Protein AF-A0A6I3LVS5-F1 (afdb_monomer_lite)

Sequence (99 aa):
MKLYKKSKNKTDTLVYLDLCSEAREIVQKDKVVHISGTGIDKKTSKQYGYYGQLIHDKTLKQYKLPGWFTNIKKTKFNVYIMCEDGLYIVKDEKIKQLY

Structure (mmCIF, N/CA/C/O backbone):
data_AF-A0A6I3LVS5-F1
#
_entry.id   AF-A0A6I3LVS5-F1
#
loop_
_atom_site.group_PDB
_atom_site.id
_atom_site.type_symbol
_atom_site.label_atom_id
_atom_site.label_alt_id
_atom_site.label_comp_id
_atom_site.label_asym_id
_atom_site.label_entity_id
_atom_site.label_seq_id
_atom_site.pdbx_PDB_ins_code
_atom_site.Cartn_x
_atom_site.Cartn_y
_atom_site.Cartn_z
_atom_site.occupancy
_atom_site.B_iso_or_equiv
_atom_site.auth_seq_id
_atom_site.auth_comp_id
_atom_site.auth_asym_id
_atom_site.auth_atom_id
_atom_site.pdbx_PDB_model_num
ATOM 1 N N . MET A 1 1 ? 4.661 12.563 0.485 1.00 60.00 1 MET A N 1
ATOM 2 C CA . MET A 1 1 ? 3.459 13.417 0.588 1.00 60.00 1 MET A CA 1
ATOM 3 C C . MET A 1 1 ? 2.827 13.262 1.971 1.00 60.00 1 MET A C 1
ATOM 5 O O . MET A 1 1 ? 2.815 12.154 2.491 1.00 60.00 1 MET A O 1
ATOM 9 N N . LYS A 1 2 ? 2.319 14.339 2.587 1.00 62.03 2 LYS A N 1
ATOM 10 C CA . LYS A 1 2 ? 1.528 14.249 3.830 1.00 62.03 2 LYS A CA 1
ATOM 11 C C . LYS 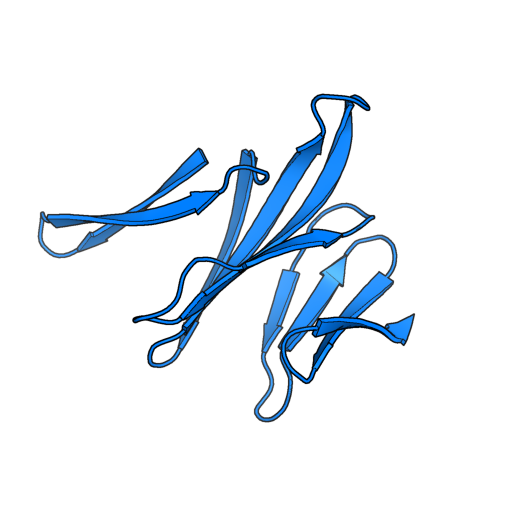A 1 2 ? 0.045 14.308 3.473 1.00 62.03 2 LYS A C 1
ATOM 13 O O . LYS A 1 2 ? -0.352 15.211 2.743 1.00 62.03 2 LYS A O 1
ATOM 18 N N . LEU A 1 3 ? -0.755 13.364 3.963 1.00 61.34 3 LEU A N 1
ATOM 19 C CA . LEU A 1 3 ? -2.214 13.447 3.854 1.00 61.34 3 LEU A CA 1
ATOM 20 C C . LEU A 1 3 ? -2.790 13.965 5.157 1.00 61.34 3 LEU A C 1
ATOM 22 O O . LEU A 1 3 ? -2.357 13.570 6.240 1.00 61.34 3 LEU A O 1
ATOM 26 N N . TYR A 1 4 ? -3.804 14.809 5.037 1.00 64.12 4 TYR A N 1
ATOM 27 C CA . TYR A 1 4 ? -4.453 15.446 6.167 1.00 64.12 4 TYR A CA 1
ATOM 28 C C . TYR A 1 4 ? -5.938 15.105 6.185 1.00 64.12 4 TYR A C 1
ATOM 30 O O . TYR A 1 4 ? -6.587 15.084 5.140 1.00 64.12 4 TYR A O 1
ATOM 38 N N . LYS A 1 5 ? -6.492 14.875 7.376 1.00 61.03 5 LYS A N 1
ATOM 39 C CA . LYS A 1 5 ? -7.939 14.886 7.594 1.00 61.03 5 LYS A CA 1
ATOM 40 C C . LYS A 1 5 ? -8.319 16.273 8.061 1.00 61.03 5 LYS A C 1
ATOM 42 O O . LYS A 1 5 ? -7.809 16.736 9.080 1.00 61.03 5 LYS A O 1
ATOM 47 N N . LYS A 1 6 ? -9.245 16.910 7.351 1.00 57.19 6 LYS A N 1
ATOM 48 C CA . LYS A 1 6 ? -9.880 18.140 7.819 1.00 57.19 6 LYS A CA 1
ATOM 49 C C . LYS A 1 6 ? -11.241 17.789 8.413 1.00 57.19 6 LYS A C 1
ATOM 51 O O . LYS A 1 6 ? -12.073 17.193 7.738 1.00 57.19 6 LYS A O 1
ATOM 56 N N . SER A 1 7 ? -11.457 18.114 9.683 1.00 57.31 7 SER A N 1
ATOM 57 C CA . SER A 1 7 ? -12.735 17.902 10.374 1.00 57.31 7 SER A CA 1
ATOM 58 C C . SER A 1 7 ? -12.949 19.000 11.403 1.00 57.31 7 SER A C 1
ATOM 60 O O . SER A 1 7 ? -12.057 19.248 12.208 1.00 57.31 7 SER A O 1
ATOM 62 N N . LYS A 1 8 ? -14.128 19.638 11.399 1.00 67.06 8 LYS A N 1
ATOM 63 C CA . LYS A 1 8 ? -14.528 20.673 12.376 1.00 67.06 8 LYS A CA 1
ATOM 64 C C . LYS A 1 8 ? -13.398 21.682 12.678 1.00 67.06 8 LYS A C 1
ATOM 66 O O . LYS A 1 8 ? -13.038 21.889 13.829 1.00 67.06 8 LYS A O 1
ATOM 71 N N . ASN A 1 9 ? -12.806 22.256 11.627 1.00 72.69 9 ASN A N 1
ATOM 72 C CA . ASN A 1 9 ? -11.689 23.218 11.675 1.00 72.69 9 ASN A CA 1
ATOM 73 C C . ASN A 1 9 ? -10.345 22.717 12.231 1.00 72.69 9 ASN A C 1
ATOM 75 O O . ASN A 1 9 ? -9.398 23.495 12.302 1.00 72.69 9 ASN A O 1
ATOM 79 N N . LYS A 1 10 ? -10.211 21.426 12.537 1.00 54.69 10 LYS A N 1
ATOM 80 C CA . LYS A 1 10 ? -8.932 20.800 12.872 1.00 54.69 10 LYS A CA 1
ATOM 81 C C . LYS A 1 10 ? -8.345 20.105 11.643 1.00 54.69 10 LYS A C 1
ATOM 83 O O . LYS A 1 10 ? -9.065 19.430 10.900 1.00 54.69 10 LYS A O 1
ATOM 88 N N . THR A 1 11 ? -7.042 20.281 11.438 1.00 71.81 11 THR A N 1
ATOM 89 C CA . THR A 1 11 ? -6.263 19.593 10.403 1.00 71.81 11 THR A CA 1
ATOM 90 C C . THR A 1 11 ? -5.328 18.612 11.094 1.00 71.81 11 THR A C 1
ATOM 92 O O . THR A 1 11 ? -4.330 19.019 11.682 1.00 71.81 11 THR A O 1
ATOM 95 N N . ASP A 1 12 ? -5.650 17.324 11.028 1.00 59.72 12 ASP A N 1
ATOM 96 C CA . ASP A 1 12 ? -4.806 16.264 11.574 1.00 59.72 12 ASP A CA 1
ATOM 97 C C . ASP A 1 12 ? -4.005 15.618 10.444 1.00 59.72 12 ASP A C 1
ATOM 99 O O . ASP A 1 12 ? -4.547 15.322 9.378 1.00 59.72 12 ASP A O 1
ATOM 103 N N . THR A 1 13 ? -2.709 15.385 10.660 1.00 61.12 13 THR A N 1
ATOM 104 C CA . THR A 1 13 ? -1.911 14.614 9.696 1.00 61.12 13 THR A CA 1
ATOM 105 C C . THR A 1 13 ? -2.320 13.150 9.810 1.00 61.12 13 THR A C 1
ATOM 107 O O . THR A 1 13 ? -2.075 12.520 10.833 1.00 61.12 13 THR A O 1
ATOM 110 N N . LEU A 1 14 ? -2.960 12.618 8.770 1.00 61.56 14 LEU A N 1
ATOM 111 C CA . LEU A 1 14 ? -3.373 11.219 8.706 1.00 61.56 14 LEU A CA 1
ATOM 112 C C . LEU A 1 14 ? -2.181 10.311 8.471 1.00 61.56 14 LEU A C 1
ATOM 114 O O . LEU A 1 14 ? -2.071 9.275 9.109 1.00 61.56 14 LEU A O 1
ATOM 118 N N . VAL A 1 15 ? -1.316 10.666 7.522 1.00 60.41 15 VAL A N 1
ATOM 119 C CA . VAL A 1 15 ? -0.229 9.778 7.124 1.00 60.41 15 VAL A CA 1
ATOM 120 C C . VAL A 1 15 ? 0.916 10.535 6.462 1.00 60.41 15 VAL A C 1
ATOM 122 O O . VAL A 1 15 ? 0.713 11.526 5.755 1.00 60.41 15 VAL A O 1
ATOM 125 N N . TYR A 1 16 ? 2.124 10.026 6.678 1.00 59.94 16 TYR A N 1
ATOM 126 C CA . TYR A 1 16 ? 3.328 10.391 5.947 1.00 59.94 16 TYR A CA 1
ATOM 127 C C . TYR A 1 16 ? 3.585 9.314 4.901 1.00 59.94 16 TYR A C 1
ATOM 129 O O . TYR A 1 16 ? 4.045 8.226 5.227 1.00 59.94 16 TYR A O 1
ATOM 137 N N . LEU A 1 17 ? 3.230 9.586 3.651 1.00 61.28 17 LEU A N 1
ATOM 138 C CA . LEU A 1 17 ? 3.522 8.673 2.557 1.00 61.28 17 LEU A CA 1
ATOM 139 C C . LEU A 1 17 ? 4.868 9.059 1.964 1.00 61.28 17 LEU A C 1
ATOM 141 O O . LEU A 1 17 ? 4.957 10.000 1.177 1.00 61.28 17 LEU A O 1
ATOM 145 N N . ASP A 1 18 ? 5.921 8.356 2.350 1.00 63.53 18 ASP A N 1
ATOM 146 C CA . ASP A 1 18 ? 7.259 8.622 1.814 1.00 63.53 18 ASP A CA 1
ATOM 147 C C . ASP A 1 18 ? 7.373 8.197 0.349 1.00 63.53 18 ASP A C 1
ATOM 149 O O . ASP A 1 18 ? 8.117 8.807 -0.418 1.00 63.53 18 ASP A O 1
ATOM 153 N N . LEU A 1 19 ? 6.594 7.187 -0.053 1.00 62.91 19 LEU A N 1
ATOM 154 C CA . LEU A 1 19 ? 6.693 6.582 -1.379 1.00 62.91 19 LEU A CA 1
ATOM 155 C C . LEU A 1 19 ? 5.537 6.944 -2.327 1.00 62.91 19 LEU A C 1
ATOM 157 O O . LEU A 1 19 ? 5.682 6.824 -3.540 1.00 62.91 19 LEU A O 1
ATOM 161 N N . CYS A 1 20 ? 4.408 7.417 -1.796 1.00 70.50 20 CYS A N 1
ATOM 162 C CA . CYS A 1 20 ? 3.235 7.777 -2.592 1.00 70.50 20 CYS A CA 1
ATOM 163 C C . CYS A 1 20 ? 3.233 9.285 -2.889 1.00 70.50 20 CYS A C 1
ATOM 165 O O . CYS A 1 20 ? 3.241 10.106 -1.961 1.00 70.50 20 CYS A O 1
ATOM 167 N N . SER A 1 21 ? 3.228 9.656 -4.171 1.00 71.19 21 SER A N 1
ATOM 168 C CA . SER A 1 21 ? 3.139 11.056 -4.606 1.00 71.19 21 SER A CA 1
ATOM 169 C C . SER A 1 21 ? 1.702 11.514 -4.837 1.00 71.19 21 SER A C 1
ATOM 171 O O . SER A 1 21 ? 1.451 12.709 -4.772 1.00 71.19 21 SER A O 1
ATOM 173 N N . GLU A 1 22 ? 0.769 10.588 -5.067 1.00 78.31 22 GLU A N 1
ATOM 174 C CA . GLU A 1 22 ? -0.649 10.868 -5.297 1.00 78.31 22 GLU A CA 1
ATOM 175 C C . GLU A 1 22 ? -1.501 9.782 -4.635 1.00 78.31 22 GLU A C 1
ATOM 177 O O . GLU A 1 22 ? -1.362 8.603 -4.945 1.00 78.31 22 GLU A O 1
ATOM 182 N N . ALA A 1 23 ? -2.404 10.169 -3.734 1.00 78.75 23 ALA A N 1
ATOM 183 C CA . ALA A 1 23 ? -3.350 9.245 -3.119 1.00 78.75 23 ALA A CA 1
ATOM 184 C C . ALA A 1 23 ? -4.628 9.179 -3.956 1.00 78.75 23 ALA A C 1
ATOM 186 O O . ALA A 1 23 ? -5.182 10.216 -4.314 1.00 78.75 23 ALA A O 1
ATOM 187 N N . ARG A 1 24 ? -5.098 7.964 -4.234 1.00 80.44 24 ARG A N 1
ATOM 188 C CA . ARG A 1 24 ? -6.280 7.702 -5.062 1.00 80.44 24 ARG A CA 1
ATOM 189 C C . ARG A 1 24 ? -7.477 7.253 -4.259 1.00 80.44 24 ARG A C 1
ATOM 191 O O . ARG A 1 24 ? -8.588 7.699 -4.518 1.00 80.44 24 ARG A O 1
ATOM 198 N N . GLU A 1 25 ? -7.246 6.402 -3.269 1.00 84.00 25 GLU A N 1
ATOM 199 C CA . GLU A 1 25 ? -8.316 5.866 -2.445 1.00 84.00 25 GLU A CA 1
ATOM 200 C C . GLU A 1 25 ? -7.897 5.851 -0.977 1.00 84.00 25 GLU A C 1
ATOM 202 O O . GLU A 1 25 ? -6.766 5.504 -0.630 1.00 84.00 25 GLU A O 1
ATOM 207 N N . ILE A 1 26 ? -8.817 6.261 -0.104 1.00 83.88 26 ILE A N 1
ATOM 208 C CA . ILE A 1 26 ? -8.632 6.263 1.345 1.00 83.88 26 ILE A CA 1
ATOM 209 C C . ILE A 1 26 ? -9.857 5.595 1.958 1.00 83.88 26 ILE A C 1
ATOM 211 O O . ILE A 1 26 ? -10.959 6.139 1.918 1.00 83.88 26 ILE A O 1
ATOM 215 N N . VAL A 1 27 ? -9.657 4.426 2.560 1.00 85.44 27 VAL A N 1
ATOM 216 C CA . 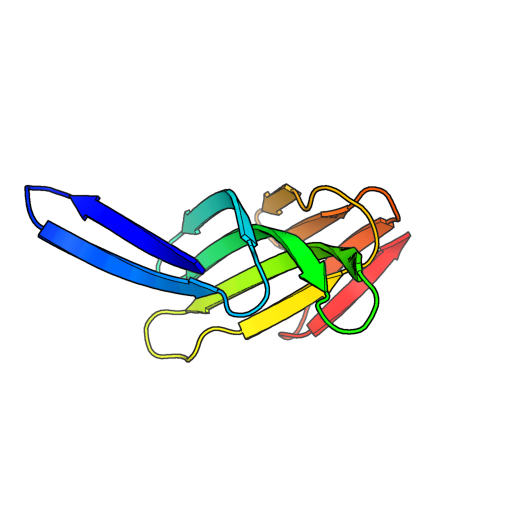VAL A 1 27 ? -10.715 3.648 3.208 1.00 85.44 27 VAL A CA 1
ATOM 217 C C . VAL A 1 27 ? -10.416 3.560 4.698 1.00 85.44 27 VAL A C 1
ATOM 219 O O . VAL A 1 27 ? -9.489 2.867 5.124 1.00 85.44 27 VAL A O 1
ATOM 222 N N . GLN A 1 28 ? -11.214 4.252 5.511 1.00 82.19 28 GLN A N 1
ATOM 223 C CA . GLN A 1 28 ? -11.154 4.155 6.969 1.00 82.19 28 GLN A CA 1
ATOM 224 C C . GLN A 1 28 ? -12.215 3.169 7.471 1.00 82.19 28 GLN A C 1
ATOM 226 O O . GLN A 1 28 ? -13.399 3.328 7.186 1.00 82.19 28 GLN A O 1
ATOM 231 N N . LYS A 1 29 ? -11.799 2.171 8.259 1.00 78.81 29 LYS A N 1
ATOM 232 C CA . LYS A 1 29 ? -12.709 1.288 8.996 1.00 78.81 29 LYS A CA 1
ATOM 233 C C . LYS A 1 29 ? -12.134 0.974 10.372 1.00 78.81 29 LYS A C 1
ATOM 235 O O . LYS A 1 29 ? -10.991 0.530 10.482 1.00 78.81 29 LYS A O 1
ATOM 240 N N . ASP A 1 30 ? -12.945 1.178 11.404 1.00 83.06 30 ASP A N 1
ATOM 241 C CA . ASP A 1 30 ? -12.549 1.032 12.804 1.00 83.06 30 ASP A CA 1
ATOM 242 C C . ASP A 1 30 ? -11.291 1.872 13.102 1.00 83.06 30 ASP A C 1
ATOM 244 O O . ASP A 1 30 ? -11.242 3.071 12.808 1.00 83.06 30 ASP A O 1
ATOM 248 N N . LYS A 1 31 ? -10.250 1.236 13.645 1.00 81.50 31 LYS A N 1
ATOM 249 C CA . LYS A 1 31 ? -8.952 1.849 13.949 1.00 81.50 31 LYS A CA 1
ATOM 250 C C . LYS A 1 31 ? -7.950 1.786 12.791 1.00 81.50 31 LYS A C 1
ATOM 252 O O . LYS A 1 31 ? -6.791 2.143 12.986 1.00 81.50 31 LYS A O 1
ATOM 257 N N . VAL A 1 32 ? -8.350 1.311 11.608 1.00 83.31 32 VAL A N 1
ATOM 258 C CA . VAL A 1 32 ? -7.435 1.095 10.478 1.00 83.31 32 VAL A CA 1
ATOM 259 C C . VAL A 1 32 ? -7.789 2.005 9.307 1.00 83.31 32 VAL A C 1
ATOM 261 O O . VAL A 1 32 ? -8.928 2.034 8.838 1.00 83.31 32 VAL A O 1
ATOM 264 N N . VAL A 1 33 ? -6.791 2.728 8.807 1.00 85.69 33 VAL A N 1
ATOM 265 C CA . VAL A 1 33 ? -6.868 3.525 7.582 1.00 85.69 33 VAL A CA 1
ATOM 266 C C . VAL A 1 33 ? -6.028 2.836 6.516 1.00 85.69 33 VAL A C 1
ATOM 268 O O . VAL A 1 33 ? -4.826 2.633 6.688 1.00 85.69 33 VAL A O 1
ATOM 271 N N . HIS A 1 34 ? -6.675 2.467 5.420 1.00 86.88 34 HIS A N 1
ATOM 272 C CA . HIS A 1 34 ? -6.030 1.939 4.229 1.00 86.88 34 HIS A CA 1
ATOM 273 C C . HIS A 1 34 ? -5.961 3.041 3.183 1.00 86.88 34 HIS A C 1
ATOM 275 O O . HIS A 1 34 ? -6.927 3.779 2.996 1.00 86.88 34 HIS A O 1
ATOM 281 N N . ILE A 1 35 ? -4.819 3.160 2.524 1.00 85.88 35 ILE A N 1
ATOM 282 C CA . ILE A 1 35 ? -4.562 4.210 1.548 1.00 85.88 35 ILE A CA 1
ATOM 283 C C . ILE A 1 35 ? -3.912 3.564 0.348 1.00 85.88 35 ILE A C 1
ATOM 285 O O . ILE A 1 35 ? -2.973 2.786 0.504 1.00 85.88 35 ILE A O 1
ATOM 289 N N . SER A 1 36 ? -4.387 3.890 -0.840 1.00 87.56 36 SER A N 1
ATOM 290 C CA . SER A 1 36 ? -3.720 3.507 -2.068 1.00 87.56 36 SER A CA 1
ATOM 291 C C . SER A 1 36 ? -3.496 4.694 -2.973 1.00 87.56 36 SER A C 1
ATOM 293 O O . SER A 1 36 ? -4.120 5.748 -2.833 1.00 87.56 36 SER A O 1
ATOM 295 N N . GLY A 1 37 ? -2.554 4.538 -3.889 1.00 86.44 37 GLY A N 1
ATOM 296 C CA . GLY A 1 37 ? -2.194 5.600 -4.801 1.00 86.44 37 GLY A CA 1
ATOM 297 C C . GLY A 1 37 ? -1.079 5.209 -5.746 1.00 86.44 37 GLY A C 1
ATOM 298 O O . GLY A 1 37 ? -0.788 4.027 -5.932 1.00 86.44 37 GLY A O 1
ATOM 299 N N . THR A 1 38 ? -0.464 6.221 -6.336 1.00 86.00 38 THR A N 1
ATOM 300 C CA . THR A 1 38 ? 0.667 6.084 -7.246 1.00 86.00 38 THR A CA 1
ATOM 301 C C . THR A 1 38 ? 1.847 6.920 -6.775 1.00 86.00 38 THR A C 1
ATOM 303 O O . THR A 1 38 ? 1.728 7.895 -6.026 1.00 86.00 38 THR A O 1
ATOM 306 N N . GLY A 1 39 ? 3.032 6.512 -7.203 1.00 82.50 39 GLY A N 1
ATOM 307 C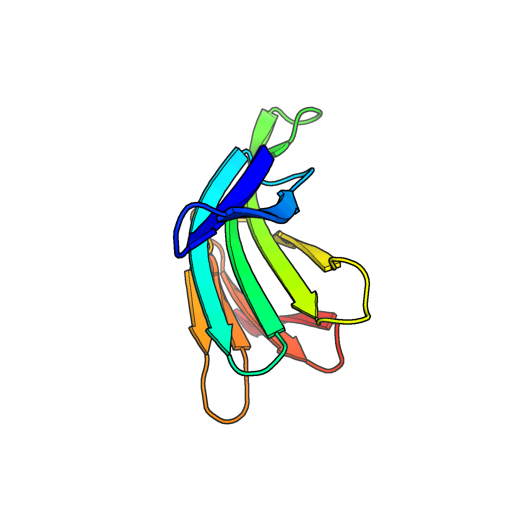 CA . GLY A 1 39 ? 4.264 7.220 -6.905 1.00 82.50 39 GLY A CA 1
ATOM 308 C C . GLY A 1 39 ? 5.355 6.903 -7.906 1.00 82.50 39 GLY A C 1
ATOM 309 O O . GLY A 1 39 ? 5.339 5.860 -8.559 1.00 82.50 39 GLY A O 1
ATOM 310 N N . ILE A 1 40 ? 6.321 7.807 -8.006 1.00 82.38 40 ILE A N 1
ATOM 311 C CA . ILE A 1 40 ? 7.505 7.630 -8.841 1.00 82.38 40 ILE A CA 1
ATOM 312 C C . ILE A 1 40 ? 8.662 7.216 -7.937 1.00 82.38 40 ILE A C 1
ATOM 314 O O . ILE A 1 40 ? 9.010 7.918 -6.985 1.00 82.38 40 ILE A O 1
ATOM 318 N N . ASP A 1 41 ? 9.273 6.073 -8.236 1.00 79.94 41 ASP A N 1
ATOM 319 C CA . ASP A 1 41 ? 10.527 5.684 -7.604 1.00 79.94 41 ASP A CA 1
ATOM 320 C C . ASP A 1 41 ? 11.648 6.597 -8.107 1.00 79.94 41 ASP A C 1
ATOM 322 O O . ASP A 1 41 ? 12.010 6.574 -9.282 1.00 79.94 41 ASP A O 1
ATOM 326 N N . LYS A 1 42 ? 12.234 7.379 -7.198 1.00 78.81 42 LYS A N 1
ATOM 327 C CA . LYS A 1 42 ? 13.284 8.353 -7.519 1.00 78.81 42 LYS A CA 1
ATOM 328 C C . LYS A 1 42 ? 14.559 7.738 -8.101 1.00 78.81 42 LYS A C 1
ATOM 330 O O . LYS A 1 42 ? 15.302 8.447 -8.765 1.00 78.81 42 LYS A O 1
ATOM 335 N N . LYS A 1 43 ? 14.848 6.460 -7.834 1.00 84.31 43 LYS A N 1
ATOM 336 C CA . LYS A 1 43 ? 16.061 5.791 -8.333 1.00 84.31 43 LYS A CA 1
ATOM 337 C C . LYS A 1 43 ? 15.889 5.265 -9.750 1.00 84.31 43 LYS A C 1
ATOM 339 O O . LYS A 1 43 ? 16.851 5.226 -10.504 1.00 84.31 43 LYS A O 1
ATOM 344 N N . THR A 1 44 ? 14.685 4.810 -10.086 1.00 84.06 44 THR A N 1
ATOM 345 C CA . THR A 1 44 ? 14.417 4.132 -11.365 1.00 84.06 44 THR A CA 1
ATOM 346 C C . THR A 1 44 ? 13.548 4.952 -12.311 1.00 84.06 44 THR A C 1
ATOM 348 O O . THR A 1 44 ? 13.345 4.537 -13.447 1.00 84.06 44 THR A O 1
ATOM 351 N N . SER A 1 45 ? 13.000 6.078 -11.845 1.00 82.44 45 SER A N 1
ATOM 352 C CA . SER A 1 45 ? 11.986 6.893 -12.528 1.00 82.44 45 SER A CA 1
ATOM 353 C C . SER A 1 45 ? 10.731 6.114 -12.938 1.00 82.44 45 SER A C 1
ATOM 355 O O . SER A 1 45 ? 9.903 6.613 -13.697 1.00 82.44 45 SER A O 1
ATOM 357 N N . LYS A 1 46 ? 10.562 4.888 -12.428 1.00 83.88 46 LYS A N 1
ATOM 358 C CA . LYS A 1 46 ? 9.405 4.044 -12.710 1.00 83.88 46 LYS A CA 1
ATOM 359 C C . LYS A 1 46 ? 8.242 4.442 -11.816 1.00 83.88 46 LYS A C 1
ATOM 361 O O . LYS A 1 46 ? 8.422 4.738 -10.632 1.00 83.88 46 LYS A O 1
ATOM 366 N N . GLN A 1 47 ? 7.049 4.411 -12.392 1.00 83.50 47 GLN A N 1
ATOM 367 C CA . GLN A 1 47 ? 5.812 4.553 -11.644 1.00 83.50 47 GLN A CA 1
ATOM 368 C C . GLN A 1 47 ? 5.413 3.223 -11.015 1.00 83.50 47 GLN A C 1
ATOM 370 O O . GLN A 1 47 ? 5.622 2.160 -11.598 1.00 83.50 47 GLN A O 1
ATOM 375 N N . TYR A 1 48 ? 4.861 3.312 -9.811 1.00 85.88 48 TYR A N 1
ATOM 376 C CA . TYR A 1 48 ? 4.403 2.177 -9.030 1.00 85.88 48 TYR A CA 1
ATOM 377 C C . TYR A 1 48 ? 3.085 2.499 -8.348 1.00 85.88 48 TYR A C 1
ATOM 379 O O . TYR A 1 48 ? 2.818 3.644 -7.961 1.00 85.88 48 TYR A O 1
ATOM 387 N N . GLY A 1 49 ? 2.308 1.447 -8.149 1.00 87.38 49 GLY A N 1
ATOM 388 C CA . GLY A 1 49 ? 1.230 1.406 -7.196 1.00 87.38 49 GLY A CA 1
ATOM 389 C C . GLY A 1 49 ? 1.756 1.379 -5.762 1.00 87.38 49 GLY A C 1
ATOM 390 O O . GLY A 1 49 ? 2.732 0.695 -5.444 1.00 87.38 49 GLY A O 1
ATOM 391 N N . TYR A 1 50 ? 1.113 2.126 -4.870 1.00 86.69 50 TYR A N 1
ATOM 392 C CA . TYR A 1 50 ? 1.443 2.117 -3.448 1.00 86.69 50 TYR A CA 1
ATOM 393 C C . TYR A 1 50 ? 0.229 1.775 -2.610 1.00 86.69 50 TYR A C 1
ATOM 395 O O . TYR A 1 50 ? -0.872 2.270 -2.848 1.00 86.69 50 TYR A O 1
ATOM 403 N N . TYR A 1 51 ? 0.471 0.968 -1.581 1.00 86.94 51 TYR A N 1
ATOM 404 C CA . TYR A 1 51 ? -0.498 0.626 -0.552 1.00 86.94 51 TYR A CA 1
ATOM 405 C C . TYR A 1 51 ? 0.075 0.954 0.830 1.00 86.94 51 TYR A C 1
ATOM 407 O O . TYR A 1 51 ? 1.156 0.497 1.200 1.00 86.94 51 TYR A O 1
ATOM 415 N N . GLY A 1 52 ? -0.656 1.758 1.594 1.00 86.00 52 GLY A N 1
ATOM 416 C CA . GLY A 1 52 ? -0.362 2.135 2.967 1.00 86.00 52 GLY A CA 1
ATOM 417 C C . GLY A 1 52 ? -1.437 1.625 3.921 1.00 86.00 52 GLY A C 1
ATOM 418 O O . GLY A 1 52 ? -2.632 1.722 3.643 1.00 86.00 52 GLY A O 1
ATOM 419 N N . GLN A 1 53 ? -1.014 1.114 5.072 1.00 86.19 53 GLN A N 1
ATOM 420 C CA . GLN A 1 53 ? -1.892 0.714 6.164 1.00 86.19 53 GLN A CA 1
ATOM 421 C C . GLN A 1 53 ? -1.445 1.393 7.456 1.00 86.19 53 GLN A C 1
ATOM 423 O O . GLN A 1 53 ? -0.359 1.122 7.970 1.00 86.19 53 GLN A O 1
ATOM 428 N N . LEU A 1 54 ? -2.307 2.249 7.998 1.00 83.75 54 LEU A N 1
ATOM 429 C CA . LEU A 1 54 ? -2.146 2.840 9.318 1.00 83.75 54 LEU A CA 1
ATOM 430 C C . LEU A 1 54 ? -3.118 2.168 10.282 1.00 83.75 54 LEU A C 1
ATOM 432 O O . LEU A 1 54 ? -4.327 2.197 10.067 1.00 83.75 54 LEU A O 1
ATOM 436 N N . ILE A 1 55 ? -2.599 1.590 11.355 1.00 82.44 55 ILE A N 1
ATOM 437 C CA . ILE A 1 55 ? -3.400 1.080 12.467 1.00 82.44 55 ILE A CA 1
ATOM 438 C C . ILE A 1 55 ? -3.169 2.062 13.610 1.00 82.44 55 ILE A C 1
ATOM 440 O O . ILE A 1 55 ? -2.015 2.301 13.953 1.00 82.44 55 ILE A O 1
ATOM 444 N N . HIS A 1 56 ? -4.230 2.657 14.163 1.00 70.31 56 HIS A N 1
ATOM 445 C CA . HIS A 1 56 ? -4.114 3.511 15.349 1.00 70.31 56 HIS A CA 1
ATOM 446 C C . HIS A 1 56 ? -3.332 2.726 16.415 1.00 70.31 56 HIS A C 1
ATOM 448 O O . HIS A 1 56 ? -3.655 1.561 16.642 1.00 70.31 56 HIS A O 1
ATOM 454 N N . ASP A 1 57 ? -2.282 3.326 16.980 1.00 69.25 57 ASP A N 1
ATOM 455 C CA . ASP A 1 57 ? -1.327 2.721 17.931 1.00 69.25 57 ASP A CA 1
ATOM 456 C C . ASP A 1 57 ? -0.137 1.944 17.308 1.00 69.25 57 ASP A C 1
ATOM 458 O O . ASP A 1 57 ? 0.794 1.574 18.023 1.00 69.25 57 ASP A O 1
ATOM 462 N N . LYS A 1 58 ? -0.091 1.744 15.981 1.00 71.38 58 LYS A N 1
ATOM 463 C CA . LYS A 1 58 ? 1.087 1.225 15.251 1.00 71.38 58 LYS A CA 1
ATOM 464 C C . LYS A 1 58 ? 1.625 2.256 14.251 1.00 71.38 58 LYS A C 1
ATOM 466 O O . LYS A 1 58 ? 0.941 3.194 13.845 1.00 71.38 58 LYS A O 1
ATOM 471 N N . THR A 1 59 ? 2.868 2.057 13.818 1.00 81.12 59 THR A N 1
ATOM 472 C CA . THR A 1 59 ? 3.454 2.819 12.711 1.00 81.12 59 THR A CA 1
ATOM 473 C C . THR A 1 59 ? 2.771 2.486 11.383 1.00 81.12 59 THR A C 1
ATOM 475 O O . THR A 1 59 ? 2.146 1.437 11.209 1.00 81.12 59 THR A O 1
ATOM 478 N N . LEU A 1 60 ? 2.894 3.400 10.423 1.00 79.19 60 LEU A N 1
ATOM 479 C CA . LEU A 1 60 ? 2.441 3.193 9.055 1.00 79.19 60 LEU A CA 1
ATOM 480 C C . LEU A 1 60 ? 3.263 2.087 8.375 1.00 79.19 60 LEU A C 1
ATOM 482 O O . LEU A 1 60 ? 4.481 2.211 8.245 1.00 79.19 60 LEU A O 1
ATOM 486 N N . LYS A 1 61 ? 2.587 1.063 7.847 1.00 83.94 61 LYS A N 1
ATOM 487 C CA . LYS A 1 61 ? 3.191 0.086 6.930 1.00 83.94 61 LYS A CA 1
ATOM 488 C C . LYS A 1 61 ? 2.935 0.504 5.488 1.00 83.94 61 L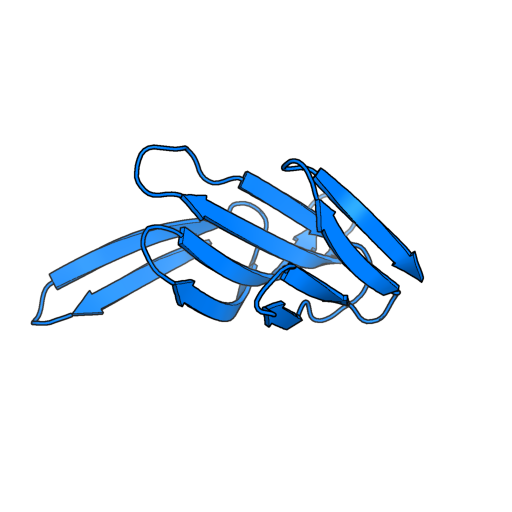YS A C 1
ATOM 490 O O . LYS A 1 61 ? 1.796 0.796 5.133 1.00 83.94 61 LYS A O 1
ATOM 495 N N . GLN A 1 62 ? 3.980 0.526 4.667 1.00 83.44 62 GLN A N 1
ATOM 496 C CA . GLN A 1 62 ? 3.902 0.886 3.250 1.00 83.44 62 GLN A CA 1
ATOM 497 C C . GLN A 1 62 ? 4.447 -0.253 2.395 1.00 83.44 62 GLN A C 1
ATOM 499 O O . GLN A 1 62 ? 5.468 -0.853 2.727 1.00 83.44 62 GLN A O 1
ATOM 504 N N . TYR A 1 63 ? 3.778 -0.512 1.279 1.00 85.44 63 TYR A N 1
ATOM 505 C CA . TYR A 1 63 ? 4.161 -1.515 0.301 1.00 85.44 63 TYR A CA 1
ATOM 506 C C . TYR A 1 63 ? 4.198 -0.867 -1.077 1.00 85.44 63 TYR A C 1
ATOM 508 O O . TYR A 1 63 ? 3.299 -0.111 -1.453 1.00 85.44 63 TYR A O 1
ATOM 516 N N . LYS A 1 64 ? 5.266 -1.175 -1.809 1.00 87.06 64 LYS A N 1
ATOM 517 C CA . LYS A 1 64 ? 5.459 -0.805 -3.205 1.00 87.06 64 LYS A CA 1
ATOM 518 C C . LYS A 1 64 ? 5.038 -1.994 -4.056 1.00 87.06 64 LYS A C 1
ATOM 520 O O . LYS A 1 64 ? 5.591 -3.079 -3.886 1.00 87.06 64 LYS A O 1
ATOM 525 N N . LEU A 1 65 ? 4.066 -1.782 -4.929 1.00 87.06 65 LEU A N 1
ATOM 526 C CA . LEU A 1 65 ? 3.516 -2.807 -5.803 1.00 87.06 65 LEU A CA 1
ATOM 527 C C . LEU A 1 65 ? 3.852 -2.441 -7.245 1.00 87.06 65 LEU A C 1
ATOM 529 O O . LEU A 1 65 ? 3.831 -1.251 -7.576 1.00 87.06 65 LEU A O 1
ATOM 533 N N . PRO A 1 66 ? 4.213 -3.417 -8.090 1.00 83.38 66 PRO A N 1
ATOM 534 C CA . PRO A 1 66 ? 4.341 -3.156 -9.510 1.00 83.38 66 PRO A CA 1
ATOM 535 C C . PRO A 1 66 ? 2.952 -2.793 -10.102 1.00 83.38 66 PRO A C 1
ATOM 537 O O . PRO A 1 66 ? 1.946 -2.774 -9.386 1.00 83.38 66 PRO A O 1
ATOM 540 N N . GLY A 1 67 ? 2.928 -2.324 -11.355 1.00 75.19 67 GLY A N 1
ATOM 541 C CA . GLY A 1 67 ? 1.710 -1.843 -12.025 1.00 75.19 67 GLY A CA 1
ATOM 542 C C . GLY A 1 67 ? 1.251 -0.433 -11.633 1.00 75.19 67 GLY A C 1
ATOM 543 O O . GLY A 1 67 ? 1.684 0.143 -10.631 1.00 75.19 67 GLY A O 1
ATOM 544 N N . TRP A 1 68 ? 0.386 0.154 -12.465 1.00 73.50 68 TRP A N 1
ATOM 545 C CA . TRP A 1 68 ? -0.199 1.471 -12.227 1.00 73.50 68 TRP A CA 1
ATOM 546 C C . TRP A 1 68 ? -1.552 1.342 -11.523 1.00 73.50 68 TRP A C 1
ATOM 548 O O . TRP A 1 68 ? -2.275 0.362 -11.681 1.00 73.50 68 TRP A O 1
ATOM 558 N N . PHE A 1 69 ? -1.883 2.361 -10.728 1.00 72.38 69 PHE A N 1
ATOM 559 C CA . PHE A 1 69 ? -3.175 2.531 -10.056 1.00 72.38 69 PHE A CA 1
ATOM 560 C C . PHE A 1 69 ? -3.550 1.411 -9.086 1.00 72.38 69 PHE A C 1
ATOM 562 O O . PHE A 1 69 ? -4.247 0.460 -9.416 1.00 72.38 69 PHE A O 1
ATOM 569 N N . THR A 1 70 ? -3.158 1.595 -7.831 1.00 79.88 70 THR A N 1
ATOM 570 C CA . THR A 1 70 ? -3.583 0.715 -6.750 1.00 79.88 70 THR A CA 1
ATOM 571 C C . THR A 1 70 ? -4.991 1.082 -6.280 1.00 79.88 70 THR A C 1
ATOM 573 O O . THR A 1 70 ? -5.199 2.173 -5.747 1.00 79.88 70 THR A O 1
ATOM 576 N N . ASN A 1 71 ? -5.947 0.167 -6.427 1.00 83.50 71 ASN A N 1
ATOM 577 C CA . ASN A 1 71 ? -7.300 0.287 -5.871 1.00 83.50 71 ASN A CA 1
ATOM 578 C C . ASN A 1 71 ? -7.490 -0.690 -4.711 1.00 83.50 71 ASN A C 1
ATOM 580 O O . ASN A 1 71 ? -7.001 -1.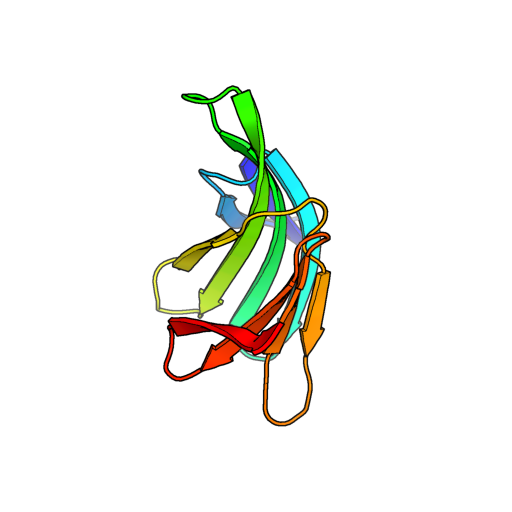823 -4.764 1.00 83.50 71 ASN A O 1
ATOM 584 N N . ILE A 1 72 ? -8.216 -0.278 -3.673 1.00 86.69 72 ILE A N 1
ATOM 585 C CA . ILE A 1 72 ? -8.459 -1.095 -2.484 1.00 86.69 72 ILE A CA 1
ATOM 586 C C . ILE A 1 72 ? -9.893 -1.608 -2.506 1.00 86.69 72 ILE A C 1
ATOM 588 O O . ILE A 1 72 ? -10.851 -0.874 -2.294 1.00 86.69 72 ILE A O 1
ATOM 592 N N . LYS A 1 73 ? -10.051 -2.927 -2.625 1.00 86.94 73 LYS A N 1
ATOM 593 C CA . LYS A 1 73 ? -11.341 -3.592 -2.428 1.00 86.94 73 LYS A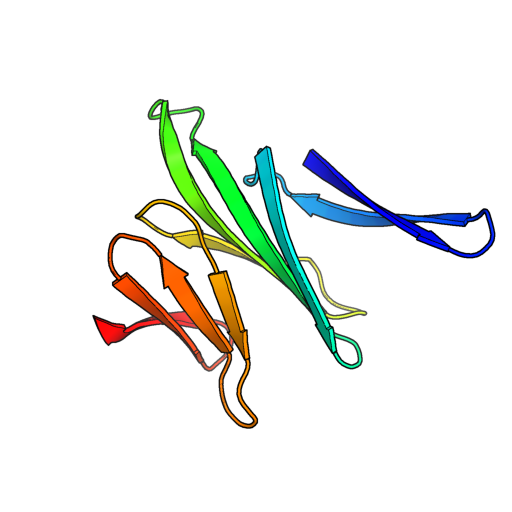 CA 1
ATOM 594 C C . LYS A 1 73 ? -11.323 -4.385 -1.130 1.00 86.94 73 LYS A C 1
ATOM 596 O O . LYS A 1 73 ? -10.711 -5.449 -1.033 1.00 86.94 73 LYS A O 1
ATOM 601 N N . LYS A 1 74 ? -12.026 -3.888 -0.112 1.00 81.88 74 LYS A N 1
ATOM 602 C CA . LYS A 1 74 ? -12.164 -4.587 1.172 1.00 81.88 74 LYS A CA 1
ATOM 603 C C . LYS A 1 74 ? -13.426 -5.446 1.195 1.00 81.88 74 LYS A C 1
ATOM 605 O O . LYS A 1 74 ? -14.523 -4.974 0.922 1.00 81.88 74 LYS A O 1
ATOM 610 N N . THR A 1 75 ? -13.262 -6.710 1.562 1.00 82.50 75 THR A N 1
ATOM 611 C CA . THR A 1 75 ? -14.357 -7.650 1.842 1.00 82.50 75 THR A CA 1
ATOM 612 C C . THR A 1 75 ? -14.472 -7.886 3.349 1.00 82.50 75 THR A C 1
ATOM 614 O O . THR A 1 75 ? -13.667 -7.374 4.129 1.00 82.50 75 THR A O 1
ATOM 617 N N . LYS A 1 76 ? -15.457 -8.685 3.783 1.00 80.00 76 LYS A N 1
ATOM 618 C CA . LYS A 1 76 ? -15.592 -9.088 5.195 1.00 80.00 76 LYS A CA 1
ATOM 619 C C . LYS A 1 76 ? -14.336 -9.795 5.729 1.00 80.00 76 LYS A C 1
ATOM 621 O O . LYS A 1 76 ? -14.055 -9.681 6.916 1.00 80.00 76 LYS A O 1
ATOM 626 N N . PHE A 1 77 ? -13.595 -10.489 4.864 1.00 77.81 77 PHE A N 1
ATOM 627 C CA . PHE A 1 77 ? -12.499 -11.375 5.264 1.00 77.81 77 PHE A CA 1
ATOM 628 C C . PHE A 1 77 ? -11.119 -10.867 4.844 1.00 77.81 77 PHE A C 1
ATOM 630 O O . PHE A 1 77 ? -10.159 -11.057 5.577 1.00 77.81 77 PHE A O 1
ATOM 637 N N . ASN A 1 78 ? -11.021 -10.194 3.694 1.00 83.06 78 ASN A N 1
ATOM 638 C CA . ASN A 1 78 ? -9.741 -9.866 3.068 1.00 83.06 78 ASN A CA 1
ATOM 639 C C . ASN A 1 78 ? -9.709 -8.442 2.509 1.00 83.06 78 ASN A C 1
ATOM 641 O O . ASN A 1 78 ? -10.734 -7.902 2.077 1.00 83.06 78 ASN A O 1
ATOM 645 N N . VAL A 1 79 ? -8.505 -7.875 2.457 1.00 86.38 79 VAL A N 1
ATOM 646 C CA . VAL A 1 79 ? -8.198 -6.657 1.703 1.00 86.38 79 VAL A CA 1
ATOM 647 C C . VAL A 1 79 ? -7.535 -7.075 0.399 1.00 86.38 79 VAL A C 1
ATOM 649 O O . VAL A 1 79 ? -6.448 -7.654 0.427 1.00 86.38 79 VAL A O 1
ATOM 652 N N . TYR A 1 80 ? -8.196 -6.780 -0.715 1.00 88.31 80 TYR A N 1
ATOM 653 C CA . TYR A 1 80 ? -7.652 -6.956 -2.051 1.00 88.31 80 TYR A CA 1
ATOM 654 C C . TYR A 1 80 ? -7.135 -5.627 -2.568 1.00 88.31 80 TYR A C 1
ATOM 656 O O . TYR A 1 80 ? -7.741 -4.577 -2.347 1.00 88.31 80 TYR A O 1
ATOM 664 N N . ILE A 1 81 ? -6.010 -5.702 -3.253 1.00 88.69 81 ILE A N 1
ATOM 665 C CA . ILE A 1 81 ? -5.308 -4.568 -3.807 1.00 88.69 81 ILE A CA 1
ATOM 666 C C . ILE A 1 81 ? -5.106 -4.866 -5.284 1.00 88.69 81 ILE A C 1
ATOM 668 O O . ILE A 1 81 ? -4.422 -5.820 -5.637 1.00 88.69 81 ILE A O 1
ATOM 672 N N . MET A 1 82 ? -5.759 -4.095 -6.138 1.00 87.62 82 MET A N 1
ATOM 673 C CA . MET A 1 82 ? -5.721 -4.294 -7.580 1.00 87.62 82 MET A CA 1
ATOM 674 C C . MET A 1 82 ? -4.781 -3.266 -8.187 1.00 87.62 82 MET A C 1
ATOM 676 O O . MET A 1 82 ? -4.984 -2.071 -7.971 1.00 87.62 82 MET A O 1
ATOM 680 N N . CYS A 1 83 ? -3.779 -3.746 -8.909 1.00 85.38 83 CYS A N 1
ATOM 681 C CA . CYS A 1 83 ? -2.862 -2.956 -9.716 1.00 85.38 83 CYS A CA 1
ATOM 682 C C . CYS A 1 83 ? -3.016 -3.383 -11.182 1.00 85.38 83 CYS A C 1
ATOM 684 O O . CYS A 1 83 ? -3.607 -4.423 -11.475 1.00 85.38 83 CYS A O 1
ATOM 686 N N . GLU A 1 84 ? -2.489 -2.592 -12.111 1.00 82.25 84 GLU A N 1
ATOM 687 C CA . GLU A 1 84 ? -2.473 -2.930 -13.542 1.00 82.25 84 GLU A CA 1
ATOM 688 C C . GLU A 1 84 ? -1.820 -4.288 -13.850 1.00 82.25 84 GLU A C 1
ATOM 690 O O . GLU A 1 84 ? -2.207 -4.975 -14.789 1.00 82.25 84 GLU A O 1
ATOM 695 N N . ASP A 1 85 ? -0.830 -4.677 -13.058 1.00 81.44 85 ASP A N 1
ATOM 696 C CA . ASP A 1 85 ? 0.032 -5.832 -13.288 1.00 81.44 85 ASP A CA 1
ATOM 697 C C . ASP A 1 85 ? -0.347 -7.066 -12.459 1.00 81.44 85 ASP A C 1
ATOM 699 O O . ASP A 1 85 ? 0.345 -8.083 -12.531 1.00 81.44 85 ASP A O 1
ATOM 703 N N . GLY A 1 86 ? -1.403 -6.976 -11.646 1.00 87.25 86 GLY A N 1
ATOM 704 C CA . GLY A 1 86 ? -1.794 -8.085 -10.799 1.00 87.25 86 GLY A CA 1
ATOM 705 C C . GLY A 1 86 ? -2.795 -7.765 -9.701 1.00 87.25 86 GLY A C 1
ATOM 706 O O . GLY A 1 86 ? -3.108 -6.619 -9.360 1.00 87.25 86 GLY A O 1
ATOM 707 N N . LEU A 1 87 ? -3.292 -8.846 -9.105 1.00 89.19 87 LEU A N 1
ATOM 708 C CA . LEU A 1 87 ? -4.161 -8.799 -7.935 1.00 89.19 87 LEU A CA 1
ATOM 709 C C . LEU A 1 87 ? -3.383 -9.233 -6.698 1.00 89.19 87 LEU A C 1
ATOM 711 O O . LEU A 1 87 ? -2.838 -10.332 -6.646 1.00 89.19 87 LEU A O 1
ATOM 715 N N . TYR A 1 88 ? -3.412 -8.411 -5.659 1.00 90.88 88 TYR A N 1
ATOM 716 C CA . TYR A 1 88 ? -2.702 -8.638 -4.409 1.00 90.88 88 TYR A CA 1
ATOM 717 C C . TYR A 1 88 ? -3.672 -8.770 -3.232 1.00 90.88 88 TYR A C 1
ATOM 719 O O . TYR A 1 88 ? -4.775 -8.221 -3.238 1.00 90.88 88 TYR A O 1
ATOM 727 N N . ILE A 1 89 ? -3.255 -9.487 -2.191 1.00 91.19 89 ILE A N 1
ATOM 728 C CA . ILE A 1 89 ? -4.008 -9.658 -0.944 1.00 91.19 89 ILE A CA 1
ATOM 729 C C . ILE A 1 89 ? -3.122 -9.383 0.271 1.00 91.19 89 ILE A C 1
ATOM 731 O O . ILE A 1 89 ? -1.956 -9.780 0.303 1.00 91.19 89 ILE A O 1
ATOM 735 N N . VAL A 1 90 ? -3.694 -8.737 1.292 1.00 85.88 90 VAL A N 1
ATOM 736 C CA . VAL A 1 90 ? -3.078 -8.644 2.624 1.00 85.88 90 VAL A CA 1
ATOM 737 C C . VAL A 1 90 ? -3.460 -9.882 3.430 1.00 85.88 90 VAL A C 1
ATOM 739 O O . VAL A 1 90 ? -4.631 -10.060 3.767 1.00 85.88 90 VAL A O 1
ATOM 742 N N . LYS A 1 91 ? -2.478 -10.709 3.782 1.00 83.38 91 LYS A N 1
ATOM 743 C CA . LYS A 1 91 ? -2.652 -11.861 4.670 1.00 83.38 91 LYS A CA 1
ATOM 744 C C . LYS A 1 91 ? -1.498 -11.913 5.666 1.00 83.38 91 LYS A C 1
ATOM 746 O O . LYS A 1 91 ? -0.347 -11.774 5.266 1.00 83.38 91 LYS A O 1
ATOM 751 N N . ASP A 1 92 ? -1.808 -12.078 6.951 1.00 83.81 92 ASP A N 1
ATOM 752 C CA . ASP A 1 92 ? -0.811 -12.175 8.030 1.00 83.81 92 ASP A CA 1
ATOM 753 C C . ASP A 1 92 ? 0.195 -11.007 8.024 1.00 83.81 92 ASP A C 1
ATOM 755 O O . ASP A 1 92 ? 1.407 -11.188 8.111 1.00 83.81 92 ASP A O 1
ATOM 759 N N . GLU A 1 93 ? -0.317 -9.783 7.843 1.00 78.00 93 GLU A N 1
ATOM 760 C CA . GLU A 1 93 ? 0.472 -8.547 7.711 1.00 78.00 93 GLU A CA 1
ATOM 761 C C . GLU A 1 93 ? 1.485 -8.534 6.536 1.00 78.00 93 GLU A C 1
ATOM 763 O O . GLU A 1 93 ? 2.371 -7.674 6.481 1.00 78.00 93 GLU A O 1
ATOM 768 N N . LYS A 1 94 ? 1.345 -9.447 5.568 1.00 83.12 94 LYS A N 1
ATOM 769 C CA . LYS A 1 94 ? 2.153 -9.529 4.343 1.00 83.12 94 LYS A CA 1
ATOM 770 C C . LYS A 1 94 ? 1.290 -9.335 3.100 1.00 83.12 94 LYS A C 1
ATOM 772 O O . LYS A 1 94 ? 0.108 -9.672 3.090 1.00 83.12 94 LYS A O 1
ATOM 777 N N . ILE A 1 95 ? 1.901 -8.806 2.042 1.00 85.56 95 ILE A N 1
ATOM 778 C CA . ILE A 1 95 ? 1.280 -8.715 0.720 1.00 85.56 95 ILE A CA 1
ATOM 779 C C . ILE A 1 95 ? 1.677 -9.934 -0.105 1.00 85.56 95 ILE A C 1
ATOM 781 O O . ILE A 1 95 ? 2.862 -10.247 -0.210 1.00 85.56 95 ILE A O 1
ATOM 785 N N . LYS A 1 96 ? 0.689 -10.604 -0.698 1.00 90.25 96 LYS A N 1
ATOM 786 C CA . LYS A 1 96 ? 0.893 -11.714 -1.630 1.00 90.25 96 LYS A CA 1
ATOM 787 C C . LYS A 1 96 ? 0.214 -11.409 -2.964 1.00 90.25 96 LYS A C 1
ATOM 789 O O . LYS A 1 96 ? -0.943 -11.000 -2.964 1.00 90.25 96 LYS A O 1
ATOM 794 N N . GLN A 1 97 ? 0.919 -11.638 -4.071 1.00 90.75 97 GLN A N 1
ATOM 795 C CA . GLN A 1 97 ? 0.342 -11.613 -5.417 1.00 90.75 97 GLN A CA 1
ATOM 796 C C . GLN A 1 97 ? -0.445 -12.902 -5.676 1.00 90.75 97 GLN A C 1
ATOM 798 O O . GLN A 1 97 ? 0.001 -13.990 -5.302 1.00 90.75 97 GLN A O 1
ATOM 803 N N . LEU A 1 98 ? -1.629 -12.771 -6.264 1.00 89.69 98 LEU A N 1
ATOM 804 C CA . LEU A 1 98 ? -2.518 -13.874 -6.623 1.00 89.69 98 LEU A CA 1
ATOM 805 C C . LEU A 1 98 ? -2.473 -14.190 -8.118 1.00 89.69 98 LEU A C 1
ATOM 807 O O . LEU A 1 98 ? -2.513 -15.366 -8.466 1.00 89.69 98 LEU A O 1
ATOM 811 N N . TYR A 1 99 ? -2.391 -13.154 -8.954 1.00 82.31 99 TYR A N 1
ATOM 812 C CA . TYR A 1 99 ? -2.350 -13.221 -10.414 1.00 82.31 99 TYR A CA 1
ATOM 813 C C . TYR A 1 99 ? -1.405 -12.147 -10.935 1.00 82.31 99 TYR A C 1
ATOM 815 O O . TYR A 1 99 ? -1.341 -11.077 -10.276 1.00 82.31 99 TYR A O 1
#

Secondary structure (DSSP, 8-state):
-EEEEEETTEEEEEEE-SS-SEEEEEEEETTEEEEEEEEE-TTT--EEEEEEEEETTSPPEEEEESSS--EEEE-SS-EEEEETTEEEEEETTEEEE--

Radius of gyration: 13.41 Å; chains: 1; bounding box: 32×37×32 Å

pLDDT: mean 79.02, std 9.54, range [54.69, 91.19]

Foldseek 3Di:
DWDWDDDPNDTHGPDDDPFAPDWDDWDDDDQKIKTKHWGADPVPRDIWIKIWIDGVVDHIDIDTHHAHDWDWDDDPPWIWTDHPVFIWTQDPNDIDTDD